Protein AF-A0A4U8YLB5-F1 (afdb_monomer)

Solvent-accessible surface area (backbone atoms only — not comparable to full-atom values): 7255 Å² total; per-residue (Å²): 133,88,63,52,70,68,55,50,49,51,52,52,57,70,67,32,56,95,53,26,32,41,42,63,56,50,46,50,49,14,57,75,48,74,47,53,40,50,61,45,21,54,48,29,58,78,66,64,38,40,70,40,36,42,72,44,18,73,33,36,43,69,97,84,37,40,63,69,52,59,67,62,96,72,76,55,70,68,59,50,50,53,50,49,53,36,33,73,76,69,59,36,45,39,48,59,54,47,52,49,52,18,60,76,71,73,45,56,42,28,51,54,43,10,47,25,63,72,73,66,45,43,79,44,59,38,51,49,51,83,62,115

Sequence (132 aa):
MAVSKDQVVKELKGAARQGRISCALALSTALRCGVTPGEAGSCLDELKIRIETCQLGLFGFGPDKQKRIQIPEIISEEVAGWLNERAEAKGHVTCAEIFVKAKEDGLSRALLAGACEKTGVKIRACQLGAFG

Foldseek 3Di:
DQQDLVNLLVLLVVQADPLEHALVSLCVSCVVNVHFLQSSLVSSVVSSRYHQHYQLQCFNDDPVGHRPADQDPDDDPVLVVVLVVCCVVPNAAELVVLVVVCVVVVHRSSHSSSPCVVNVHYYAHYSSRPRD

Mean predicted aligned error: 4.28 Å

Structure (mmCIF, N/CA/C/O backbone):
data_AF-A0A4U8YLB5-F1
#
_entry.id   AF-A0A4U8YLB5-F1
#
loop_
_atom_site.group_PDB
_atom_site.id
_atom_site.type_symbol
_atom_site.label_atom_id
_atom_site.label_alt_id
_atom_site.label_comp_id
_atom_site.label_asym_id
_atom_site.label_entity_id
_atom_site.label_seq_id
_atom_site.pdbx_PDB_ins_code
_atom_site.Cartn_x
_atom_site.Cartn_y
_atom_site.Cartn_z
_atom_site.occupancy
_atom_site.B_iso_or_equiv
_atom_site.auth_seq_id
_atom_site.auth_comp_id
_atom_site.auth_asym_id
_atom_site.auth_atom_id
_atom_site.pdbx_PDB_model_num
ATOM 1 N N . MET A 1 1 ? -26.246 -3.632 0.396 1.00 45.47 1 MET A N 1
ATOM 2 C CA . MET A 1 1 ? -26.504 -3.111 1.756 1.00 45.47 1 MET A CA 1
ATOM 3 C C . MET A 1 1 ? -25.390 -2.128 2.068 1.00 45.47 1 MET A C 1
ATOM 5 O O . MET A 1 1 ? -24.239 -2.530 1.979 1.00 45.47 1 MET A O 1
ATOM 9 N N . ALA A 1 2 ? -25.703 -0.856 2.317 1.00 57.22 2 ALA A N 1
ATOM 10 C CA . ALA A 1 2 ? -24.693 0.121 2.718 1.00 57.22 2 ALA A CA 1
ATOM 11 C C . ALA A 1 2 ? -24.302 -0.163 4.172 1.00 57.22 2 ALA A C 1
ATOM 13 O O . ALA A 1 2 ? -25.160 -0.169 5.054 1.00 57.22 2 ALA A O 1
ATOM 14 N N . VAL A 1 3 ? -23.031 -0.469 4.409 1.00 67.62 3 VAL A N 1
ATOM 15 C CA . VAL A 1 3 ? -22.500 -0.627 5.763 1.00 67.62 3 VAL A CA 1
ATOM 16 C C . VAL A 1 3 ? -22.376 0.770 6.370 1.00 67.62 3 VAL A C 1
ATOM 18 O O . VAL A 1 3 ? -21.811 1.667 5.750 1.00 67.62 3 VAL A O 1
ATOM 21 N N . SER A 1 4 ? -22.948 0.988 7.555 1.00 81.50 4 SER A N 1
ATOM 22 C CA . SER A 1 4 ? -22.849 2.277 8.247 1.00 81.50 4 SER A CA 1
ATOM 23 C C . SER A 1 4 ? -21.408 2.543 8.696 1.00 81.50 4 SER A C 1
ATOM 25 O O . SER A 1 4 ? -20.672 1.614 9.038 1.00 81.50 4 SER A O 1
ATOM 27 N N . LYS A 1 5 ? -20.996 3.819 8.744 1.00 81.38 5 LYS A N 1
ATOM 28 C CA . LYS A 1 5 ? -19.662 4.225 9.232 1.00 81.38 5 LYS A CA 1
ATOM 29 C C . LYS A 1 5 ? -19.361 3.640 10.621 1.00 81.38 5 LYS A C 1
ATOM 31 O O . LYS A 1 5 ? -18.248 3.182 10.870 1.00 81.38 5 LYS A O 1
ATOM 36 N N . ASP A 1 6 ? -20.368 3.566 11.491 1.00 86.31 6 ASP A N 1
ATOM 37 C CA . ASP A 1 6 ? -20.264 2.947 12.817 1.00 86.31 6 ASP A CA 1
ATOM 38 C C . ASP A 1 6 ? -19.851 1.472 12.770 1.00 86.31 6 ASP A C 1
ATOM 40 O O . ASP A 1 6 ? -19.055 1.017 13.595 1.00 86.31 6 ASP A O 1
ATOM 44 N N . GLN A 1 7 ? -20.345 0.721 11.783 1.00 89.69 7 GLN A N 1
ATOM 45 C CA . GLN A 1 7 ? -19.980 -0.680 11.609 1.00 89.69 7 GLN A CA 1
ATOM 46 C C . GLN A 1 7 ? -18.520 -0.815 11.157 1.00 89.69 7 GLN A C 1
ATOM 48 O O . GLN A 1 7 ? -17.795 -1.643 11.702 1.00 89.69 7 GLN A O 1
ATOM 53 N N . VAL A 1 8 ? -18.047 0.041 10.244 1.00 91.69 8 VAL A N 1
ATOM 54 C CA . VAL A 1 8 ? -16.631 0.069 9.823 1.00 91.69 8 VAL A CA 1
ATOM 55 C C . VAL A 1 8 ? -15.718 0.358 11.016 1.00 91.69 8 VAL A C 1
ATOM 57 O O . VAL A 1 8 ? -14.731 -0.342 11.238 1.00 91.69 8 VAL A O 1
ATOM 60 N N . VAL A 1 9 ? -16.074 1.359 11.825 1.00 93.94 9 VAL A N 1
ATOM 61 C CA . VAL A 1 9 ? -15.341 1.727 13.043 1.00 93.94 9 VAL A CA 1
ATOM 62 C C . VAL A 1 9 ? -15.280 0.561 14.026 1.00 93.94 9 VAL A C 1
ATOM 64 O O . VAL A 1 9 ? -14.216 0.279 14.582 1.00 93.94 9 VAL A O 1
ATOM 67 N N . LYS A 1 10 ? -16.401 -0.135 14.239 1.00 94.50 10 LYS A N 1
ATOM 68 C CA . LYS A 1 10 ? -16.467 -1.299 15.127 1.00 94.50 10 LYS A CA 1
ATOM 69 C C . LYS A 1 10 ? -15.547 -2.423 14.648 1.00 94.50 10 LYS A C 1
ATOM 71 O O . LYS A 1 10 ? -14.775 -2.950 15.447 1.00 94.50 10 LYS A O 1
ATOM 76 N N . GLU A 1 11 ? -15.592 -2.749 13.359 1.00 95.31 11 GLU A N 1
ATOM 77 C CA . GLU A 1 11 ? -14.756 -3.792 12.758 1.00 95.31 11 GLU A CA 1
ATOM 78 C C . GLU A 1 11 ? -13.263 -3.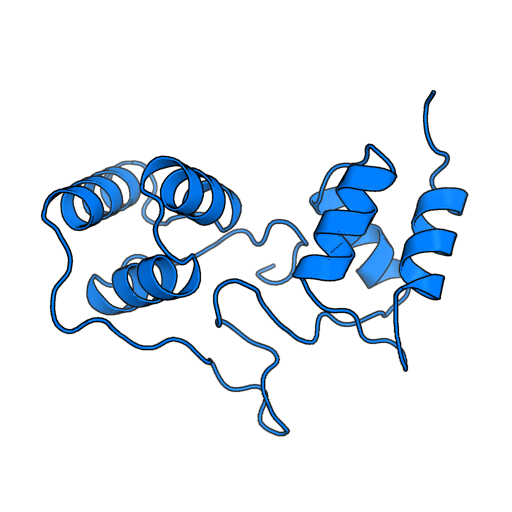438 12.821 1.00 95.31 11 GLU A C 1
ATOM 80 O O . GLU A 1 11 ? -12.443 -4.275 13.194 1.00 95.31 11 GLU A O 1
ATOM 85 N N . LEU A 1 12 ? -12.889 -2.187 12.528 1.00 95.19 12 LEU A N 1
ATOM 86 C CA . LEU A 1 12 ? -11.497 -1.732 12.620 1.00 95.19 12 LEU A CA 1
ATOM 87 C C . LEU A 1 12 ? -10.979 -1.742 14.063 1.00 95.19 12 LEU A C 1
ATOM 89 O O . LEU A 1 12 ? -9.860 -2.197 14.298 1.00 95.19 12 LEU A O 1
ATOM 93 N N . LYS A 1 13 ? -11.786 -1.300 15.040 1.00 94.75 13 LYS A N 1
ATOM 94 C CA . LYS A 1 13 ? -11.432 -1.388 16.469 1.00 94.75 13 LYS A CA 1
ATOM 95 C C . LYS A 1 13 ? -11.256 -2.830 16.928 1.00 94.75 13 LYS A C 1
ATOM 97 O O . LYS A 1 13 ? -10.301 -3.110 17.642 1.00 94.75 13 LYS A O 1
ATOM 102 N N . GLY A 1 14 ? -12.167 -3.723 16.536 1.00 94.44 14 GLY A N 1
ATOM 103 C CA . GLY A 1 14 ? -12.113 -5.139 16.906 1.00 94.44 14 GLY A CA 1
ATOM 104 C C . GLY A 1 14 ? -10.934 -5.876 16.269 1.00 94.44 14 GLY A C 1
ATOM 105 O O . GLY A 1 14 ? -10.357 -6.769 16.883 1.00 94.44 14 GLY A O 1
ATOM 106 N N . ALA A 1 15 ? -10.546 -5.473 15.060 1.00 94.00 15 ALA A N 1
ATOM 107 C CA . ALA A 1 15 ? -9.386 -6.005 14.357 1.00 94.00 15 ALA A CA 1
ATOM 108 C C . ALA A 1 15 ? -8.046 -5.476 14.903 1.00 94.00 15 ALA A C 1
ATOM 110 O O . ALA A 1 15 ? -7.014 -6.132 14.756 1.00 94.00 15 ALA A O 1
ATOM 111 N N . ALA A 1 16 ? -8.038 -4.287 15.507 1.00 94.44 16 ALA A N 1
ATOM 112 C CA . ALA A 1 16 ? -6.831 -3.672 16.036 1.00 94.44 16 ALA A CA 1
ATOM 113 C C . ALA A 1 16 ? -6.413 -4.275 17.386 1.00 94.44 16 ALA A C 1
ATOM 115 O O . ALA A 1 16 ? -7.229 -4.557 18.261 1.00 94.44 16 ALA A O 1
ATOM 116 N N . ARG A 1 17 ? -5.102 -4.390 17.602 1.00 92.88 17 ARG A N 1
ATOM 117 C CA . ARG A 1 17 ? -4.508 -4.827 18.869 1.00 92.88 17 ARG A CA 1
ATOM 118 C C . ARG A 1 17 ? -3.644 -3.708 19.430 1.00 92.88 17 ARG A C 1
ATOM 120 O O . ARG A 1 17 ? -2.724 -3.241 18.770 1.00 92.88 17 ARG A O 1
ATOM 127 N N . GLN A 1 18 ? -3.934 -3.265 20.655 1.00 91.19 18 GLN A N 1
ATOM 128 C CA . GLN A 1 18 ? -3.180 -2.195 21.334 1.00 91.19 18 GLN A CA 1
ATOM 129 C C . GLN A 1 18 ? -3.041 -0.910 20.486 1.00 91.19 18 GLN A C 1
ATOM 131 O O . GLN A 1 18 ? -1.964 -0.320 20.403 1.00 91.19 18 GLN A O 1
ATOM 136 N N . GLY A 1 19 ? -4.123 -0.497 19.814 1.00 92.81 19 GLY A N 1
ATOM 137 C CA . GLY A 1 19 ? -4.117 0.687 18.946 1.00 92.81 19 GLY A CA 1
ATOM 138 C C . GLY A 1 19 ? -3.285 0.524 17.670 1.00 92.81 19 GLY A C 1
ATOM 139 O O . GLY A 1 19 ? -2.871 1.521 17.080 1.00 92.81 19 GLY A O 1
ATOM 140 N N . ARG A 1 20 ? -3.008 -0.715 17.247 1.00 93.75 20 ARG A N 1
ATOM 141 C CA . ARG A 1 20 ? -2.267 -1.030 16.024 1.00 93.75 20 ARG A CA 1
ATOM 142 C C . ARG A 1 20 ? -3.014 -2.025 15.145 1.00 93.75 20 ARG A C 1
ATOM 144 O O . ARG A 1 20 ? -3.762 -2.858 15.650 1.00 93.75 20 ARG A O 1
ATOM 151 N N . ILE A 1 21 ? -2.809 -1.930 13.836 1.00 95.31 21 ILE A N 1
ATOM 152 C CA . ILE A 1 21 ? -3.392 -2.840 12.846 1.00 95.31 21 ILE A CA 1
ATOM 153 C C . ILE A 1 21 ? -2.419 -3.066 11.684 1.00 95.31 21 ILE A C 1
ATOM 155 O O . ILE A 1 21 ? -1.686 -2.160 11.286 1.00 95.31 21 ILE A O 1
ATOM 159 N N . SER A 1 22 ? -2.402 -4.259 11.092 1.00 95.44 22 SER A N 1
ATOM 160 C CA . SER A 1 22 ? -1.641 -4.485 9.859 1.00 95.44 22 SER A CA 1
ATOM 161 C C . SER A 1 22 ? -2.333 -3.846 8.651 1.00 95.44 22 SER A C 1
ATOM 163 O O . SER A 1 22 ? -3.561 -3.772 8.585 1.00 95.44 22 SER A O 1
ATOM 165 N N . CYS A 1 23 ? -1.559 -3.432 7.640 1.00 95.81 23 CYS A N 1
ATOM 166 C CA . CYS A 1 23 ? -2.121 -2.941 6.375 1.00 95.81 23 CYS A CA 1
ATOM 167 C C . CYS A 1 23 ? -3.003 -4.009 5.708 1.00 95.81 23 CYS A C 1
ATOM 169 O O . CYS A 1 23 ? -4.046 -3.683 5.145 1.00 95.81 23 CYS A O 1
ATOM 171 N N . ALA A 1 24 ? -2.609 -5.284 5.806 1.00 95.69 24 ALA A N 1
ATOM 172 C CA . ALA A 1 24 ? -3.391 -6.409 5.303 1.00 95.69 24 ALA A CA 1
ATOM 173 C C . ALA A 1 24 ? -4.762 -6.495 5.976 1.00 95.69 24 ALA A C 1
ATOM 175 O O . ALA A 1 24 ? -5.781 -6.580 5.291 1.00 95.69 24 ALA A O 1
ATOM 176 N N . LEU A 1 25 ? -4.794 -6.418 7.309 1.00 96.69 25 LEU A N 1
ATOM 177 C CA . LEU A 1 25 ? -6.033 -6.530 8.061 1.00 96.69 25 LEU A CA 1
ATOM 178 C C . LEU A 1 25 ? -6.939 -5.321 7.815 1.00 96.69 25 LEU A C 1
ATOM 180 O O . LEU A 1 25 ? -8.107 -5.520 7.501 1.00 96.69 25 LEU A O 1
ATOM 184 N N . ALA A 1 26 ? -6.398 -4.100 7.829 1.00 96.56 26 ALA A N 1
ATOM 185 C CA . ALA A 1 26 ? -7.146 -2.883 7.513 1.00 96.56 26 ALA A CA 1
ATOM 186 C C . ALA A 1 26 ? -7.792 -2.924 6.115 1.00 96.56 26 ALA A C 1
ATOM 188 O O . ALA A 1 26 ? -8.991 -2.683 5.988 1.00 96.56 26 ALA A O 1
ATOM 189 N N . LEU A 1 27 ? -7.033 -3.303 5.078 1.00 96.31 27 LEU A N 1
ATOM 190 C CA . LEU A 1 27 ? -7.569 -3.446 3.718 1.00 96.31 27 LEU A CA 1
ATOM 191 C C . LEU A 1 27 ? -8.606 -4.569 3.621 1.00 96.31 27 LEU A C 1
ATOM 193 O O . LEU A 1 27 ? -9.625 -4.409 2.954 1.00 96.31 27 LEU A O 1
ATOM 197 N N . SER A 1 28 ? -8.383 -5.692 4.309 1.00 96.19 28 SER A N 1
ATOM 198 C CA . SER A 1 28 ? -9.363 -6.782 4.348 1.00 96.19 28 SER A CA 1
ATOM 199 C C . SER A 1 28 ? -10.666 -6.354 5.027 1.00 96.19 28 SER A C 1
ATOM 201 O O . SER A 1 28 ? -11.744 -6.737 4.584 1.00 96.19 28 SER A O 1
ATOM 203 N N . THR A 1 29 ? -10.579 -5.539 6.081 1.00 95.50 29 THR A N 1
ATOM 204 C CA . THR A 1 29 ? -11.741 -4.996 6.784 1.00 95.50 29 THR A CA 1
ATOM 205 C C . THR A 1 29 ? -12.491 -4.010 5.899 1.00 95.50 29 THR A C 1
ATOM 207 O O . THR A 1 29 ? -13.711 -4.113 5.814 1.00 95.50 29 THR A O 1
ATOM 210 N N . ALA A 1 30 ? -11.779 -3.132 5.184 1.00 94.69 30 ALA A N 1
ATOM 211 C CA . ALA A 1 30 ? -12.376 -2.230 4.200 1.00 94.69 30 ALA A CA 1
ATOM 212 C C . ALA A 1 30 ? -13.182 -3.010 3.149 1.00 94.69 30 ALA A C 1
ATOM 214 O O . ALA A 1 30 ? -14.367 -2.747 2.954 1.00 94.69 30 AL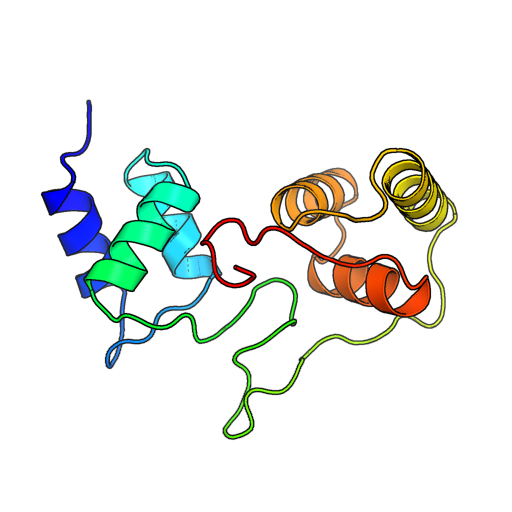A A O 1
ATOM 215 N N . LEU A 1 31 ? -12.571 -4.054 2.573 1.00 94.06 31 LEU A N 1
ATOM 216 C CA . LEU A 1 31 ? -13.218 -4.929 1.595 1.00 94.06 31 LEU A CA 1
ATOM 217 C C . LEU A 1 31 ? -14.462 -5.626 2.167 1.00 94.06 31 LEU A C 1
ATOM 219 O O . LEU A 1 31 ? -15.512 -5.601 1.533 1.00 94.06 31 LEU A O 1
ATOM 223 N N . ARG A 1 32 ? -14.372 -6.222 3.366 1.00 93.69 32 ARG A N 1
ATOM 224 C CA . ARG A 1 32 ? -15.518 -6.889 4.018 1.00 93.69 32 ARG A CA 1
ATOM 225 C C . ARG A 1 32 ? -16.663 -5.924 4.320 1.00 93.69 32 ARG A C 1
ATOM 227 O O . ARG A 1 32 ? -17.821 -6.314 4.230 1.00 93.69 32 ARG A O 1
ATOM 234 N N . CYS A 1 33 ? -16.339 -4.684 4.675 1.00 92.75 33 CYS A N 1
ATOM 235 C CA . CYS A 1 33 ? -17.327 -3.647 4.952 1.00 92.75 33 CYS A CA 1
ATOM 236 C C . CYS A 1 33 ? -17.834 -2.945 3.683 1.00 92.75 33 CYS A C 1
ATOM 238 O O . CYS A 1 33 ? -18.708 -2.092 3.783 1.00 92.75 33 CYS A O 1
ATOM 240 N N . GLY A 1 34 ? -17.300 -3.265 2.500 1.00 93.31 34 GLY A N 1
ATOM 241 C CA . GLY A 1 34 ? -17.687 -2.612 1.251 1.00 93.31 34 GLY A CA 1
ATOM 242 C C . GLY A 1 34 ? -17.332 -1.123 1.186 1.00 93.31 34 GLY A C 1
ATOM 243 O O . GLY A 1 34 ? -18.002 -0.385 0.470 1.00 93.31 34 GLY A O 1
ATOM 244 N N . VAL A 1 35 ? -16.309 -0.683 1.925 1.00 94.56 35 VAL A N 1
ATOM 245 C CA . VAL A 1 35 ? -15.787 0.693 1.874 1.00 94.56 35 VAL A CA 1
ATOM 246 C C . VAL A 1 35 ? -14.453 0.742 1.146 1.00 94.56 35 VAL A C 1
ATOM 248 O O . VAL A 1 35 ? -13.735 -0.256 1.030 1.00 94.56 35 VAL A O 1
ATOM 251 N N . THR A 1 36 ? -14.093 1.922 0.661 1.00 94.44 36 THR A N 1
ATOM 252 C CA . THR A 1 36 ? -12.792 2.140 0.040 1.00 94.44 36 THR A CA 1
ATOM 253 C C . THR A 1 36 ? -11.666 2.041 1.079 1.00 94.44 36 THR A C 1
ATOM 255 O O . THR A 1 36 ? -11.848 2.362 2.259 1.00 94.44 36 THR A O 1
ATOM 258 N N . PRO A 1 37 ? -10.453 1.646 0.659 1.00 95.62 37 PRO A N 1
ATOM 259 C CA . 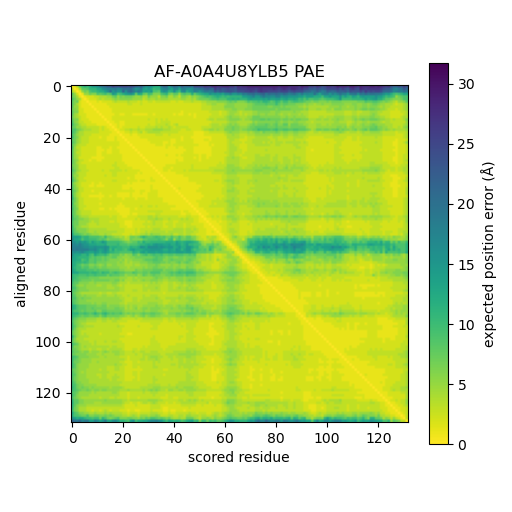PRO A 1 37 ? -9.268 1.732 1.505 1.00 95.62 37 PRO A CA 1
ATOM 260 C C . PRO A 1 37 ? -9.037 3.116 2.126 1.00 95.62 37 PRO A C 1
ATOM 262 O O . PRO A 1 37 ? -8.634 3.200 3.284 1.00 95.62 37 PRO A O 1
ATOM 265 N N . GLY A 1 38 ? -9.323 4.188 1.379 1.00 94.88 38 GLY A N 1
ATOM 266 C CA . GLY A 1 38 ? -9.165 5.560 1.856 1.00 94.88 38 GLY A CA 1
ATOM 267 C C . GLY A 1 38 ? -10.094 5.873 3.026 1.00 94.88 38 GLY A C 1
ATOM 268 O O . GLY A 1 38 ? -9.629 6.366 4.048 1.00 94.88 38 GLY A O 1
ATOM 269 N N . GLU A 1 39 ? -11.373 5.497 2.930 1.00 94.62 39 GLU A N 1
ATOM 270 C CA . GLU A 1 39 ? -12.344 5.657 4.024 1.00 94.62 39 GLU A CA 1
ATOM 271 C C . GLU A 1 39 ? -11.943 4.860 5.269 1.00 94.62 39 GLU A C 1
ATOM 273 O O . GLU A 1 39 ? -12.045 5.361 6.391 1.00 94.62 39 GLU A O 1
ATOM 278 N N . ALA A 1 40 ? -11.442 3.633 5.089 1.00 95.69 40 ALA A N 1
ATOM 279 C CA . ALA A 1 40 ? -10.902 2.854 6.197 1.00 95.69 40 ALA A CA 1
ATOM 280 C C . ALA A 1 40 ? -9.672 3.535 6.820 1.00 95.69 40 ALA A C 1
ATOM 282 O O . ALA A 1 40 ? -9.561 3.567 8.042 1.00 95.69 40 ALA A O 1
ATOM 283 N N . GLY A 1 41 ? -8.788 4.117 6.003 1.00 95.38 41 GLY A N 1
ATOM 284 C CA . GLY A 1 41 ? -7.661 4.940 6.450 1.00 95.38 41 GLY A CA 1
ATOM 285 C C . GLY A 1 41 ? -8.104 6.124 7.309 1.00 95.38 41 GLY A C 1
ATOM 286 O O . GLY A 1 41 ? -7.652 6.255 8.443 1.00 95.38 41 GLY A O 1
ATOM 287 N N . SER A 1 42 ? -9.078 6.906 6.837 1.00 94.81 42 SER A N 1
ATOM 288 C CA . SER A 1 42 ? -9.652 8.016 7.609 1.00 94.81 42 SER A CA 1
ATOM 289 C C . SER A 1 42 ? -10.258 7.551 8.934 1.00 94.81 42 SER A C 1
ATOM 291 O O . SER A 1 42 ? -10.062 8.194 9.963 1.00 94.81 42 SER A O 1
ATOM 293 N N . CYS A 1 43 ? -10.937 6.399 8.949 1.00 95.25 43 CYS A N 1
ATOM 294 C CA . CYS A 1 43 ? -11.429 5.813 10.194 1.00 95.25 43 CYS A CA 1
ATOM 295 C C . CYS A 1 43 ? -10.274 5.430 11.135 1.00 95.25 43 CYS A C 1
ATOM 297 O O . CYS A 1 43 ? -10.371 5.657 12.335 1.00 95.25 43 CYS A O 1
ATOM 299 N N . LEU A 1 44 ? -9.172 4.861 10.635 1.00 95.44 44 LEU A N 1
ATOM 300 C CA . LEU A 1 44 ? -8.007 4.547 11.472 1.00 95.44 44 LEU A CA 1
ATOM 301 C C . LEU A 1 44 ? -7.412 5.806 12.114 1.00 95.44 44 LEU A C 1
ATOM 303 O O . LEU A 1 44 ? -7.111 5.779 13.311 1.00 95.44 44 LEU A O 1
ATOM 307 N N . ASP A 1 45 ? -7.314 6.900 11.358 1.00 94.06 45 ASP A N 1
ATOM 308 C CA . ASP A 1 45 ? -6.830 8.191 11.853 1.00 94.06 45 ASP A CA 1
ATOM 309 C C . ASP A 1 45 ? -7.751 8.765 12.942 1.00 94.06 45 ASP A C 1
ATOM 311 O O . ASP A 1 45 ? -7.278 9.107 14.030 1.00 94.06 45 ASP A O 1
ATOM 315 N N . GLU A 1 46 ? -9.071 8.783 12.707 1.00 94.12 46 GLU A N 1
ATOM 316 C CA . GLU A 1 46 ? -10.085 9.192 13.698 1.00 94.12 46 GLU A CA 1
ATOM 317 C C . GLU A 1 46 ? -9.978 8.371 14.995 1.00 94.12 46 GLU A C 1
ATOM 319 O O . GLU A 1 46 ? -10.125 8.890 16.105 1.00 94.12 46 GLU A O 1
ATOM 324 N N . LEU A 1 47 ? -9.676 7.079 14.864 1.00 93.75 47 LEU A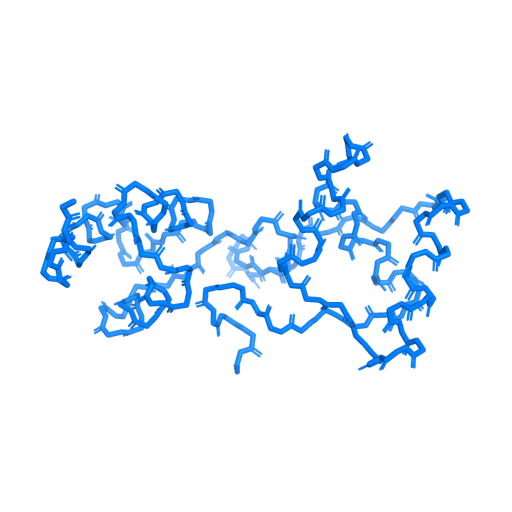 N 1
ATOM 325 C CA . LEU A 1 47 ? -9.529 6.144 15.975 1.00 93.75 47 LEU A CA 1
ATOM 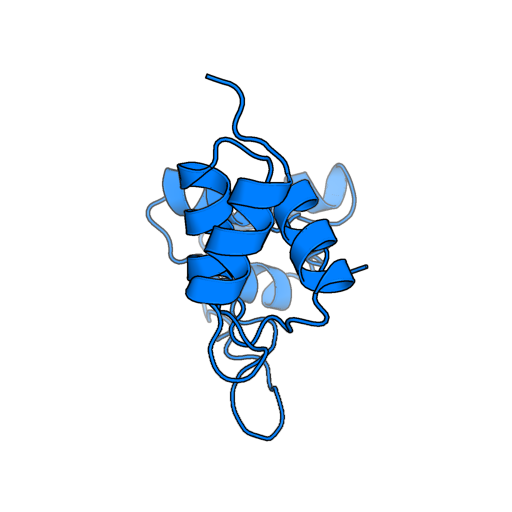326 C C . LEU A 1 47 ? -8.145 6.159 16.626 1.00 93.75 47 LEU A C 1
ATOM 328 O O . LEU A 1 47 ? -7.941 5.464 17.625 1.00 93.75 47 LEU A O 1
ATOM 332 N N . LYS A 1 48 ? -7.198 6.932 16.080 1.00 94.94 48 LYS A N 1
ATOM 333 C CA . LYS A 1 48 ? -5.784 6.946 16.481 1.00 94.94 48 LYS A CA 1
ATOM 334 C C . LYS A 1 48 ? -5.145 5.549 16.442 1.00 94.94 48 LYS A C 1
ATOM 336 O O . LYS A 1 48 ? -4.228 5.260 17.215 1.00 94.94 48 LYS A O 1
ATOM 341 N N . ILE A 1 49 ? -5.623 4.681 15.549 1.00 95.00 49 ILE A N 1
ATOM 342 C CA . ILE A 1 49 ? -5.080 3.340 15.327 1.00 95.00 49 ILE A CA 1
ATOM 343 C C . ILE A 1 49 ? -3.973 3.444 14.281 1.00 95.00 49 ILE A C 1
ATOM 345 O O . ILE A 1 49 ? -4.193 3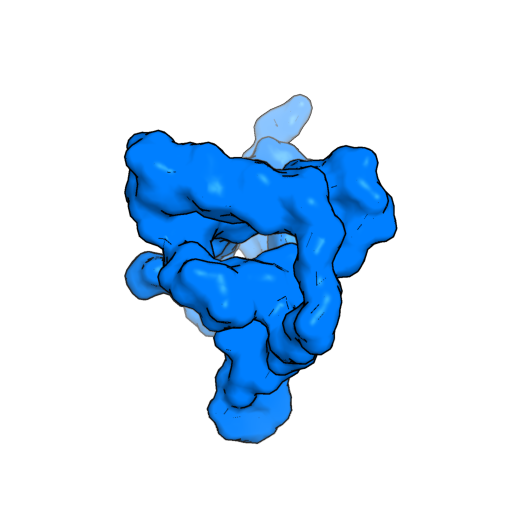.902 13.166 1.00 95.00 49 ILE A O 1
ATOM 349 N N . ARG A 1 50 ? -2.766 2.991 14.622 1.00 92.06 50 ARG A N 1
ATOM 350 C CA . ARG A 1 50 ? -1.604 3.074 13.729 1.00 92.06 50 ARG A CA 1
ATOM 351 C C . ARG A 1 50 ? -1.437 1.816 12.891 1.00 92.06 50 ARG A C 1
ATOM 353 O O . ARG A 1 50 ? -1.581 0.702 13.389 1.00 92.06 50 ARG A O 1
ATOM 360 N N . ILE A 1 51 ? -1.026 1.990 11.639 1.00 92.56 51 ILE A N 1
ATOM 361 C CA . ILE A 1 51 ? -0.622 0.861 10.802 1.00 92.56 51 ILE A CA 1
ATOM 362 C C . ILE A 1 51 ? 0.759 0.377 11.259 1.00 92.56 51 ILE A C 1
ATOM 364 O O . ILE A 1 51 ? 1.713 1.153 11.287 1.00 92.56 51 ILE A O 1
ATOM 368 N N . GLU A 1 52 ? 0.873 -0.901 11.611 1.00 90.94 52 GLU A N 1
ATOM 369 C CA . GLU A 1 52 ? 2.121 -1.484 12.123 1.00 90.94 52 GLU A CA 1
ATOM 370 C C . GLU A 1 52 ? 2.874 -2.338 11.108 1.00 90.94 52 GLU A C 1
ATOM 372 O O . GLU A 1 52 ? 4.042 -2.608 11.304 1.00 90.94 52 GLU A O 1
ATOM 377 N N . THR A 1 53 ? 2.258 -2.778 10.013 1.00 91.00 53 THR A N 1
ATOM 378 C CA . THR A 1 53 ? 2.971 -3.566 8.994 1.00 91.00 53 THR A CA 1
ATOM 379 C C . THR A 1 53 ? 2.473 -3.207 7.605 1.00 91.00 53 THR A C 1
ATOM 381 O O . THR A 1 53 ? 1.329 -3.488 7.243 1.00 91.00 53 THR A O 1
ATOM 384 N N . CYS A 1 54 ? 3.331 -2.560 6.815 1.00 94.19 54 CYS A N 1
ATOM 385 C CA . CYS A 1 54 ? 3.050 -2.235 5.420 1.00 94.19 54 CYS A CA 1
ATOM 386 C C . CYS A 1 54 ? 3.228 -3.469 4.524 1.00 94.19 54 CYS A C 1
ATOM 388 O O . CYS A 1 54 ? 4.294 -4.075 4.519 1.00 94.19 54 CYS A O 1
ATOM 390 N N . GLN A 1 55 ? 2.245 -3.800 3.683 1.00 94.31 55 GLN A N 1
ATOM 391 C CA . GLN A 1 55 ? 2.354 -4.948 2.763 1.00 94.31 55 GLN A CA 1
ATOM 392 C C . GLN A 1 55 ? 3.381 -4.759 1.633 1.00 94.31 55 GLN A C 1
ATOM 394 O O . GLN A 1 55 ? 3.756 -5.734 0.989 1.00 94.31 55 GLN A O 1
ATOM 399 N N . LEU A 1 56 ? 3.832 -3.523 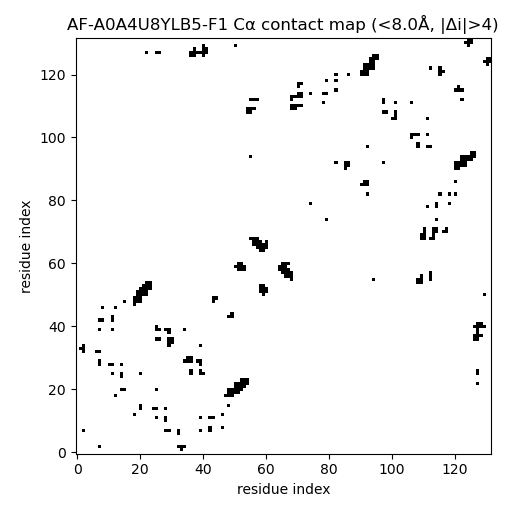1.393 1.00 93.81 56 LEU A N 1
ATOM 400 C CA . LEU A 1 56 ? 4.940 -3.228 0.479 1.00 93.81 56 LEU A CA 1
ATOM 401 C C . LEU A 1 56 ? 6.309 -3.316 1.163 1.00 93.81 56 LEU A C 1
ATOM 403 O O . LEU A 1 56 ? 7.318 -3.151 0.498 1.00 93.81 56 LEU A O 1
ATOM 407 N N . GLY A 1 57 ? 6.368 -3.510 2.484 1.00 91.31 57 GLY A N 1
ATOM 408 C CA . GLY A 1 57 ? 7.629 -3.502 3.228 1.00 91.31 57 GLY A CA 1
ATOM 409 C C . GLY A 1 57 ? 8.145 -2.105 3.602 1.00 91.31 57 GLY A C 1
ATOM 410 O O . GLY A 1 57 ? 9.218 -2.001 4.183 1.00 91.31 57 GLY A O 1
ATOM 411 N N . LEU A 1 58 ? 7.412 -1.025 3.309 1.00 89.88 58 LEU A N 1
ATOM 412 C CA . LEU A 1 58 ? 7.939 0.347 3.409 1.00 89.88 58 LEU A CA 1
ATOM 413 C C . LEU A 1 58 ? 8.058 0.908 4.837 1.00 89.88 58 LEU A C 1
ATOM 415 O O . LEU A 1 58 ? 8.829 1.837 5.050 1.00 89.88 58 LEU A O 1
ATOM 419 N N . PHE A 1 59 ? 7.296 0.392 5.804 1.00 89.12 59 PHE A N 1
ATOM 420 C CA . PHE A 1 59 ? 7.329 0.870 7.190 1.00 89.12 59 PHE A CA 1
ATOM 421 C C . PHE A 1 59 ? 6.690 -0.126 8.167 1.00 89.12 59 PHE A C 1
ATOM 423 O O . PHE A 1 59 ? 5.951 -1.032 7.764 1.00 89.12 59 PHE A O 1
ATOM 430 N N . GLY A 1 60 ? 6.921 0.123 9.461 1.00 82.56 60 GLY A N 1
ATOM 431 C CA . GLY A 1 60 ? 6.206 -0.509 10.575 1.00 82.56 60 GLY A CA 1
ATOM 432 C C . GLY A 1 60 ? 6.925 -1.706 11.207 1.00 82.56 60 GLY A C 1
ATOM 433 O O . GLY A 1 60 ? 6.515 -2.201 12.251 1.00 82.56 60 GLY A O 1
ATOM 434 N N . PHE A 1 61 ? 8.049 -2.146 10.645 1.00 82.00 61 PHE A N 1
ATOM 435 C CA . PHE A 1 61 ? 8.698 -3.374 11.091 1.00 82.00 61 PHE A CA 1
ATOM 436 C C . PHE A 1 61 ? 9.745 -3.146 12.188 1.00 82.00 61 PHE A C 1
ATOM 438 O O . PHE A 1 61 ? 10.707 -2.405 12.000 1.00 82.00 61 PHE A O 1
ATOM 445 N N . GLY A 1 62 ? 9.604 -3.872 13.301 1.00 70.75 62 GLY A N 1
ATOM 446 C CA . GLY A 1 62 ? 10.558 -3.855 14.415 1.00 70.75 62 GLY A CA 1
ATOM 447 C C . GLY A 1 62 ? 10.475 -2.596 15.295 1.00 70.75 62 GLY A C 1
ATOM 448 O O . GLY A 1 62 ? 9.694 -1.687 15.002 1.00 70.75 62 GLY A O 1
ATOM 449 N N . PRO A 1 63 ? 11.268 -2.534 16.383 1.00 71.81 63 PRO A N 1
ATOM 450 C CA . PRO A 1 63 ? 11.279 -1.392 17.305 1.00 71.81 63 PRO A CA 1
ATOM 451 C C . PRO A 1 63 ? 11.661 -0.081 16.602 1.00 71.81 63 PRO A C 1
ATOM 453 O O . PRO A 1 63 ? 11.077 0.962 16.888 1.00 71.81 63 PRO A O 1
ATOM 456 N N . ASP A 1 64 ? 12.540 -0.167 15.601 1.00 73.94 64 ASP A N 1
ATOM 457 C CA . ASP A 1 64 ? 13.038 0.976 14.829 1.00 73.94 64 ASP A CA 1
ATOM 458 C C . ASP A 1 64 ? 12.174 1.317 13.600 1.00 73.94 64 ASP A C 1
ATOM 460 O O . ASP A 1 64 ? 12.502 2.227 12.842 1.00 73.94 64 ASP A O 1
ATOM 464 N N . LYS A 1 65 ? 11.067 0.588 13.372 1.00 72.94 65 LYS A N 1
ATOM 465 C CA . LYS A 1 65 ? 10.125 0.788 12.249 1.00 72.94 65 LYS A CA 1
ATOM 466 C C . LYS A 1 65 ? 10.787 0.812 10.863 1.00 72.94 65 LYS A C 1
ATOM 468 O O . LYS A 1 65 ? 10.327 1.526 9.969 1.00 72.94 65 LYS A O 1
ATOM 473 N N . GLN A 1 66 ? 11.840 0.026 10.678 1.00 77.19 66 GLN A N 1
ATOM 474 C CA . GLN A 1 66 ? 12.627 -0.001 9.448 1.00 77.19 66 GLN A CA 1
ATOM 475 C C . GLN A 1 66 ? 11.827 -0.561 8.261 1.00 77.19 66 GLN A C 1
ATOM 477 O O . GLN A 1 66 ? 10.817 -1.258 8.417 1.00 77.19 66 GLN A O 1
ATOM 482 N N . LYS A 1 67 ? 12.311 -0.269 7.049 1.00 84.81 67 LYS A N 1
ATOM 483 C CA . LYS A 1 67 ? 11.860 -0.939 5.825 1.00 84.81 67 LYS A CA 1
ATOM 484 C C . LYS A 1 67 ? 12.239 -2.426 5.891 1.00 84.81 67 LYS A C 1
ATOM 486 O O . LYS A 1 67 ? 13.334 -2.774 6.315 1.00 84.81 67 LYS A O 1
ATOM 491 N N . ARG A 1 68 ? 11.356 -3.305 5.417 1.00 87.50 68 ARG A N 1
ATOM 492 C CA . ARG A 1 68 ? 11.625 -4.733 5.148 1.00 87.50 68 ARG A CA 1
ATOM 493 C C . ARG A 1 68 ? 11.518 -5.041 3.657 1.00 87.50 68 ARG A C 1
ATOM 495 O O . ARG A 1 68 ? 10.895 -6.017 3.250 1.00 87.50 68 ARG A O 1
ATOM 502 N N . ILE A 1 69 ? 12.092 -4.169 2.842 1.00 88.56 69 ILE A N 1
ATOM 503 C CA . ILE A 1 69 ? 12.190 -4.372 1.399 1.00 88.56 69 ILE A CA 1
ATOM 504 C C . ILE A 1 69 ? 13.567 -4.938 1.099 1.00 88.56 69 ILE A C 1
ATOM 506 O O . ILE A 1 69 ? 14.566 -4.424 1.594 1.00 88.56 69 ILE A O 1
ATOM 510 N N . GLN A 1 70 ? 13.606 -5.983 0.281 1.00 86.94 70 GLN A N 1
ATOM 511 C CA . GLN A 1 70 ? 14.840 -6.460 -0.327 1.00 86.94 70 GLN A CA 1
ATOM 512 C C . GLN A 1 70 ? 14.911 -5.916 -1.748 1.00 86.94 70 GLN A C 1
ATOM 514 O O . GLN A 1 70 ? 13.941 -6.007 -2.501 1.00 86.94 70 GLN A O 1
ATOM 519 N N . ILE A 1 71 ? 16.050 -5.326 -2.095 1.00 92.19 71 ILE A N 1
ATOM 520 C CA . ILE A 1 71 ? 16.289 -4.799 -3.435 1.00 92.19 71 ILE A CA 1
ATOM 521 C C . ILE A 1 71 ? 16.725 -5.976 -4.320 1.00 92.19 71 ILE A C 1
ATOM 523 O O . ILE A 1 71 ? 17.739 -6.603 -4.014 1.00 92.19 71 ILE A O 1
ATOM 527 N N . PRO A 1 72 ? 15.981 -6.309 -5.389 1.00 91.56 72 PRO A N 1
ATOM 528 C CA . PRO A 1 72 ? 16.310 -7.451 -6.232 1.00 91.56 72 PRO A CA 1
ATOM 529 C C . PRO A 1 72 ? 17.563 -7.179 -7.078 1.00 91.56 72 PRO A C 1
ATOM 531 O O . PRO A 1 72 ? 17.719 -6.109 -7.672 1.00 91.56 72 PRO A O 1
ATOM 534 N N . GLU A 1 73 ? 18.454 -8.166 -7.190 1.00 91.81 73 GLU A N 1
ATOM 535 C CA . GLU A 1 73 ? 19.667 -8.068 -8.017 1.00 91.81 73 GLU A CA 1
ATOM 536 C C . GLU A 1 73 ? 19.352 -7.999 -9.518 1.00 91.81 73 GLU A C 1
ATOM 538 O O . GLU A 1 73 ? 20.052 -7.326 -10.272 1.00 91.81 73 GLU A O 1
ATOM 543 N N . ILE A 1 74 ? 18.237 -8.586 -9.948 1.00 90.25 74 ILE A N 1
ATOM 544 C CA . ILE A 1 74 ? 17.762 -8.541 -11.332 1.00 90.25 74 ILE A CA 1
ATOM 545 C C . ILE A 1 74 ? 16.270 -8.204 -11.320 1.00 90.25 74 ILE A C 1
ATOM 547 O O . ILE A 1 74 ? 15.520 -8.695 -10.479 1.00 90.25 74 ILE A O 1
ATOM 551 N N . ILE A 1 75 ? 15.852 -7.339 -12.242 1.00 92.94 75 ILE A N 1
ATOM 552 C CA . ILE A 1 75 ? 14.447 -7.017 -12.508 1.00 92.94 75 ILE A CA 1
ATOM 553 C C . ILE A 1 75 ? 14.168 -7.471 -13.941 1.00 92.94 75 ILE A C 1
ATOM 555 O O . ILE A 1 75 ? 15.014 -7.263 -14.810 1.00 92.94 75 ILE A O 1
ATOM 559 N N . SER A 1 76 ? 13.020 -8.105 -14.188 1.00 93.62 76 SER A N 1
ATOM 560 C CA . SER A 1 76 ? 12.622 -8.485 -15.547 1.00 93.62 76 SER A CA 1
ATOM 561 C C . SER A 1 76 ? 12.402 -7.250 -16.425 1.00 93.62 76 SER A C 1
ATOM 563 O O . SER A 1 76 ? 12.021 -6.186 -15.932 1.00 93.62 76 SER A O 1
ATOM 565 N N . GLU A 1 77 ? 12.592 -7.398 -17.737 1.00 94.62 77 GLU A N 1
ATOM 566 C CA . GLU A 1 77 ? 12.318 -6.324 -18.703 1.00 94.62 77 GLU A CA 1
ATOM 567 C C . GLU A 1 77 ? 10.874 -5.823 -18.607 1.00 94.62 77 GLU A C 1
ATOM 569 O O . GLU A 1 77 ? 10.629 -4.627 -18.711 1.00 94.62 77 GLU A O 1
ATOM 574 N N . GLU A 1 78 ? 9.930 -6.717 -18.315 1.00 94.81 78 GLU A N 1
ATOM 575 C CA . GLU A 1 78 ? 8.524 -6.367 -18.128 1.00 94.81 78 GLU A CA 1
ATOM 576 C C . GLU A 1 78 ? 8.307 -5.417 -16.939 1.00 94.81 78 GLU A C 1
ATOM 578 O O . GLU A 1 78 ? 7.649 -4.384 -17.072 1.00 94.81 78 GLU A O 1
ATOM 583 N N . VAL A 1 79 ? 8.887 -5.730 -15.775 1.00 95.62 79 VAL A N 1
ATOM 584 C CA . VAL A 1 79 ? 8.762 -4.876 -14.585 1.00 95.62 79 VAL A CA 1
ATOM 585 C C . VAL A 1 79 ? 9.511 -3.560 -14.792 1.00 95.62 79 VAL A C 1
ATOM 587 O O . VAL A 1 79 ? 9.010 -2.508 -14.395 1.00 95.62 79 VAL A O 1
ATOM 590 N N . ALA A 1 80 ? 10.684 -3.593 -15.429 1.00 95.69 80 ALA A N 1
ATOM 591 C CA . ALA A 1 80 ? 11.445 -2.389 -15.749 1.00 95.69 80 ALA A CA 1
ATOM 592 C C . ALA A 1 80 ? 10.684 -1.474 -16.724 1.00 95.69 80 ALA A C 1
ATOM 594 O O . ALA A 1 80 ? 10.577 -0.274 -16.477 1.00 95.69 80 ALA A O 1
ATOM 595 N N . GLY A 1 81 ? 10.101 -2.041 -17.784 1.00 96.69 81 GLY A N 1
ATOM 596 C CA . GLY A 1 81 ? 9.275 -1.321 -18.752 1.00 96.69 81 GLY A CA 1
ATOM 597 C C . GLY A 1 81 ? 8.053 -0.682 -18.098 1.00 96.69 81 GLY A C 1
ATOM 598 O O . GLY A 1 81 ? 7.823 0.513 -18.267 1.00 96.69 81 GLY A O 1
ATOM 599 N N . TRP A 1 82 ? 7.332 -1.437 -17.263 1.00 97.00 82 TRP A N 1
ATOM 600 C CA . TRP A 1 82 ? 6.194 -0.911 -16.507 1.00 97.00 82 TRP A CA 1
ATOM 601 C C . TRP A 1 82 ? 6.590 0.241 -15.569 1.00 97.00 82 TRP A C 1
ATOM 603 O O . TRP A 1 82 ? 5.898 1.258 -15.508 1.00 97.00 82 TRP A O 1
ATOM 613 N N . LEU A 1 83 ? 7.710 0.120 -14.847 1.00 96.62 83 LEU A N 1
ATOM 614 C CA . LEU A 1 83 ? 8.202 1.186 -13.968 1.00 96.62 83 LEU A CA 1
ATOM 615 C C . LEU A 1 83 ? 8.580 2.449 -14.751 1.00 96.62 83 LEU A C 1
ATOM 617 O O . LEU A 1 83 ? 8.224 3.545 -14.316 1.00 96.62 83 LEU A O 1
ATOM 621 N N . ASN A 1 84 ? 9.248 2.299 -15.897 1.00 95.75 84 ASN A N 1
ATOM 622 C CA . ASN A 1 84 ? 9.608 3.416 -16.770 1.00 95.75 84 ASN A CA 1
ATOM 623 C C . ASN A 1 84 ? 8.363 4.131 -17.307 1.00 95.75 84 ASN A C 1
ATOM 625 O O . ASN A 1 84 ? 8.264 5.345 -17.169 1.00 95.75 84 ASN A O 1
ATOM 629 N N . GLU A 1 85 ? 7.367 3.391 -17.802 1.00 96.44 85 GLU A N 1
ATOM 630 C CA . GLU A 1 85 ? 6.097 3.962 -18.273 1.00 96.44 85 GLU A CA 1
ATOM 631 C C . GLU A 1 85 ? 5.414 4.795 -17.174 1.00 96.44 85 GLU A C 1
ATOM 633 O O . GLU A 1 85 ? 4.973 5.925 -17.398 1.00 96.44 85 GLU A O 1
ATOM 638 N N . ARG A 1 86 ? 5.360 4.273 -15.941 1.00 95.81 86 ARG A N 1
ATOM 639 C CA . ARG A 1 86 ? 4.749 4.989 -14.808 1.00 95.81 86 ARG A CA 1
ATOM 640 C C . ARG A 1 86 ? 5.565 6.211 -14.394 1.00 95.81 86 ARG A C 1
ATOM 642 O O . ARG A 1 86 ? 4.985 7.237 -14.026 1.00 95.81 86 ARG A O 1
ATOM 649 N N . ALA A 1 87 ? 6.890 6.114 -14.447 1.00 93.19 87 ALA A N 1
ATOM 650 C CA . ALA A 1 87 ? 7.781 7.232 -14.181 1.00 93.19 87 ALA A CA 1
ATOM 651 C C . ALA A 1 87 ? 7.620 8.346 -15.227 1.00 93.19 87 ALA A C 1
ATOM 653 O O . ALA A 1 87 ? 7.537 9.510 -14.848 1.00 93.19 87 ALA A O 1
ATOM 654 N N . GLU A 1 88 ? 7.486 8.014 -16.507 1.00 95.06 88 GLU A N 1
ATOM 655 C CA . GLU A 1 88 ? 7.263 8.991 -17.578 1.00 95.06 88 GLU A CA 1
ATOM 656 C C . GLU A 1 88 ? 5.878 9.640 -17.490 1.00 95.06 88 GLU A C 1
ATOM 658 O O . GLU A 1 88 ? 5.754 10.860 -17.588 1.00 95.06 88 GLU A O 1
ATOM 663 N N . ALA A 1 89 ? 4.832 8.851 -17.233 1.00 94.56 89 ALA A N 1
ATOM 664 C CA . ALA A 1 89 ? 3.464 9.358 -17.198 1.00 94.56 89 ALA A CA 1
ATOM 665 C C . ALA A 1 89 ? 3.190 10.297 -16.008 1.00 94.56 89 ALA A C 1
ATOM 667 O O . ALA A 1 89 ? 2.391 11.227 -16.120 1.00 94.56 89 ALA A O 1
ATOM 668 N N . LYS A 1 90 ? 3.793 10.036 -14.839 1.00 92.56 90 LYS A N 1
ATOM 669 C CA . LYS A 1 90 ? 3.461 10.755 -13.588 1.00 92.56 90 LYS A CA 1
ATOM 670 C C . LYS A 1 90 ? 4.585 10.864 -12.554 1.00 92.56 90 LYS A C 1
ATOM 672 O O . LYS A 1 90 ? 4.361 11.380 -11.455 1.00 92.56 90 LYS A O 1
ATOM 677 N N . GLY A 1 91 ? 5.777 10.350 -12.845 1.00 93.69 91 GLY A N 1
ATOM 678 C CA . GLY A 1 91 ? 6.950 10.431 -11.966 1.00 93.69 91 GLY A CA 1
ATOM 679 C C . GLY A 1 91 ? 6.921 9.533 -10.725 1.00 93.69 91 GLY A C 1
ATOM 680 O O . GLY A 1 91 ? 7.808 9.644 -9.876 1.00 93.69 91 GLY A O 1
ATOM 681 N N . HIS A 1 92 ? 5.906 8.680 -10.559 1.00 94.62 92 HIS A N 1
ATOM 682 C CA . HIS A 1 92 ? 5.763 7.816 -9.385 1.00 94.62 92 HIS A CA 1
ATOM 683 C C . HIS A 1 92 ? 4.827 6.632 -9.646 1.00 94.62 92 HIS A C 1
ATOM 685 O O . HIS A 1 92 ? 4.047 6.639 -10.591 1.00 94.62 92 HIS A O 1
ATOM 691 N N . VAL A 1 93 ? 4.829 5.654 -8.743 1.00 96.25 93 VAL A N 1
ATOM 692 C CA . VAL A 1 93 ? 3.832 4.574 -8.687 1.00 96.25 93 VAL A CA 1
ATOM 693 C C . VAL A 1 93 ? 3.042 4.640 -7.387 1.00 96.25 93 VAL A C 1
ATOM 695 O O . VAL A 1 93 ? 3.545 5.099 -6.360 1.00 96.25 93 VAL A O 1
ATOM 698 N N . THR A 1 94 ? 1.788 4.197 -7.415 1.00 96.00 94 THR A N 1
ATOM 699 C CA . THR A 1 94 ? 0.937 4.157 -6.221 1.00 96.00 94 THR A CA 1
ATOM 700 C C . THR A 1 94 ? 0.917 2.781 -5.567 1.00 96.00 94 THR A C 1
ATOM 702 O O . THR A 1 94 ? 1.171 1.757 -6.204 1.00 96.00 94 THR A O 1
ATOM 705 N N . CYS A 1 95 ? 0.552 2.732 -4.282 1.00 96.44 95 CYS A N 1
ATOM 706 C CA . CYS A 1 95 ? 0.372 1.462 -3.575 1.00 96.44 95 CYS A CA 1
ATOM 707 C C . CYS A 1 95 ? -0.684 0.563 -4.249 1.00 96.44 95 CYS A C 1
ATOM 709 O O . CYS A 1 95 ? -0.523 -0.656 -4.281 1.00 96.44 95 CYS A O 1
ATOM 711 N N . ALA A 1 96 ? -1.743 1.158 -4.808 1.00 96.31 96 ALA A N 1
ATOM 712 C CA . ALA A 1 96 ? -2.782 0.429 -5.532 1.00 96.31 96 ALA A CA 1
ATOM 713 C C . ALA A 1 96 ? -2.243 -0.211 -6.819 1.00 96.31 96 ALA A C 1
ATOM 715 O O . ALA A 1 96 ? -2.477 -1.390 -7.061 1.00 96.31 96 ALA A O 1
ATOM 716 N N . GLU A 1 97 ? -1.467 0.527 -7.611 1.00 97.00 97 GLU A N 1
ATOM 717 C CA . GLU A 1 97 ? -0.906 0.001 -8.862 1.00 97.00 97 GLU A CA 1
ATOM 718 C C . GLU A 1 97 ? 0.090 -1.127 -8.628 1.00 97.00 97 GLU A C 1
ATOM 720 O O . GLU A 1 97 ? 0.053 -2.121 -9.344 1.00 97.00 97 GLU A O 1
ATOM 725 N N . ILE A 1 98 ? 0.924 -1.025 -7.589 1.00 97.00 98 ILE A N 1
ATOM 726 C CA . ILE A 1 98 ? 1.820 -2.123 -7.208 1.00 97.00 98 ILE A CA 1
ATOM 727 C C . ILE A 1 98 ? 1.013 -3.375 -6.845 1.00 97.00 98 ILE A C 1
ATOM 729 O O . ILE A 1 98 ? 1.418 -4.485 -7.173 1.00 97.00 98 ILE A O 1
ATOM 733 N N . PHE A 1 99 ? -0.134 -3.228 -6.173 1.00 96.69 99 PHE A N 1
ATOM 734 C CA . PHE A 1 99 ? -0.994 -4.367 -5.840 1.00 96.69 99 PHE A CA 1
ATOM 735 C C . PHE A 1 99 ? -1.610 -5.012 -7.080 1.00 96.69 99 PHE A C 1
ATOM 737 O O . PHE A 1 99 ? -1.705 -6.239 -7.117 1.00 96.69 99 PHE A O 1
ATOM 744 N N . VAL A 1 100 ? -2.032 -4.200 -8.051 1.00 96.94 100 VAL A N 1
ATOM 745 C CA . VAL A 1 100 ? -2.577 -4.671 -9.328 1.00 96.94 100 VAL A CA 1
ATOM 746 C C . VAL A 1 100 ? -1.497 -5.419 -10.103 1.00 96.94 100 VAL A C 1
ATOM 748 O O . VAL A 1 100 ? -1.668 -6.611 -10.341 1.00 96.94 100 VAL A O 1
ATOM 751 N N . LYS A 1 101 ? -0.342 -4.789 -10.349 1.00 96.81 101 LYS A N 1
ATOM 752 C CA . LYS A 1 101 ? 0.764 -5.402 -11.097 1.00 96.81 101 LYS A CA 1
ATOM 753 C C . LYS A 1 101 ? 1.291 -6.671 -10.421 1.00 96.81 101 LYS A C 1
ATOM 755 O O . LYS A 1 101 ? 1.498 -7.683 -11.074 1.00 96.81 101 LYS A O 1
ATOM 760 N N . ALA A 1 102 ? 1.414 -6.673 -9.088 1.00 96.06 102 ALA A N 1
ATOM 761 C CA . ALA A 1 102 ? 1.800 -7.870 -8.332 1.00 96.06 102 ALA A CA 1
ATOM 762 C C . ALA A 1 102 ? 0.836 -9.039 -8.568 1.00 96.06 102 ALA A C 1
ATOM 764 O O . ALA A 1 102 ? 1.257 -10.189 -8.657 1.00 96.06 102 ALA A O 1
ATOM 765 N N . LYS A 1 103 ? -0.467 -8.751 -8.639 1.00 96.44 103 LYS A N 1
ATOM 766 C CA . LYS A 1 103 ? -1.487 -9.770 -8.875 1.00 96.44 103 LYS A CA 1
ATOM 767 C C . LYS A 1 103 ? -1.466 -10.262 -10.323 1.00 96.44 103 LYS A C 1
ATOM 769 O O . LYS A 1 103 ? -1.608 -11.462 -10.523 1.00 96.44 103 LYS A O 1
ATOM 774 N N . GLU A 1 104 ? -1.325 -9.356 -11.286 1.00 96.38 104 GLU A N 1
ATOM 775 C CA . GLU A 1 104 ? -1.272 -9.673 -12.720 1.00 96.38 104 GLU A CA 1
ATOM 776 C C . GLU A 1 104 ? -0.075 -10.569 -13.053 1.00 96.38 104 GLU A C 1
ATOM 778 O O . GLU A 1 104 ? -0.242 -11.576 -13.735 1.00 96.38 104 GLU A O 1
ATOM 783 N N . ASP A 1 105 ? 1.089 -10.278 -12.470 1.00 94.06 105 ASP A N 1
ATOM 784 C CA . ASP A 1 105 ? 2.341 -10.978 -12.786 1.00 94.06 105 ASP A CA 1
ATOM 785 C C . ASP A 1 105 ? 2.607 -12.185 -11.877 1.00 94.06 105 ASP A C 1
ATOM 787 O O . ASP A 1 105 ? 3.618 -12.873 -12.015 1.00 94.06 105 ASP A O 1
ATOM 791 N N . GLY A 1 106 ? 1.757 -12.409 -10.869 1.00 94.50 106 GLY A N 1
ATOM 792 C CA . GLY A 1 106 ? 2.016 -13.402 -9.824 1.00 94.50 106 GLY A CA 1
ATOM 793 C C . GLY A 1 106 ? 3.262 -13.095 -8.977 1.00 94.50 106 GLY A C 1
ATOM 794 O O . GLY A 1 106 ? 3.852 -14.001 -8.387 1.00 94.50 106 GLY A O 1
ATOM 795 N N . LEU A 1 107 ? 3.674 -11.827 -8.901 1.00 94.25 107 LEU A N 1
ATOM 796 C CA . LEU A 1 107 ? 4.852 -11.375 -8.163 1.00 94.25 107 LEU A CA 1
ATOM 797 C C . LEU A 1 107 ? 4.506 -10.944 -6.736 1.00 94.25 107 LEU A C 1
ATOM 799 O O . LEU A 1 107 ? 3.391 -10.530 -6.411 1.00 94.25 107 LEU A O 1
ATOM 803 N N . SER A 1 108 ? 5.502 -10.975 -5.849 1.00 93.62 108 SER A N 1
ATOM 804 C CA . SER A 1 108 ? 5.312 -10.418 -4.511 1.00 93.62 108 SER A CA 1
ATOM 805 C C . SER A 1 108 ? 5.291 -8.885 -4.549 1.00 93.62 108 SER A C 1
ATOM 807 O O . SER A 1 108 ? 6.089 -8.233 -5.224 1.00 93.62 108 SER A O 1
ATOM 809 N N . ARG A 1 109 ? 4.409 -8.285 -3.747 1.00 95.06 109 ARG A N 1
ATOM 810 C CA . ARG A 1 109 ? 4.303 -6.821 -3.614 1.00 95.06 109 ARG A CA 1
ATOM 811 C C . ARG A 1 109 ? 5.592 -6.182 -3.087 1.00 95.06 109 ARG A C 1
ATOM 813 O O . ARG A 1 109 ? 5.934 -5.073 -3.485 1.00 95.06 109 ARG A O 1
ATOM 820 N N . ALA A 1 110 ? 6.303 -6.884 -2.203 1.00 92.44 110 ALA A N 1
ATOM 821 C CA . ALA A 1 110 ? 7.589 -6.442 -1.669 1.00 92.44 110 ALA A CA 1
ATOM 822 C C . ALA A 1 110 ? 8.694 -6.453 -2.739 1.00 92.44 110 ALA A C 1
ATOM 824 O O . ALA A 1 110 ? 9.527 -5.552 -2.743 1.00 92.44 110 ALA A O 1
ATOM 825 N N . LEU A 1 111 ? 8.672 -7.416 -3.671 1.00 93.88 111 LEU A N 1
ATOM 826 C CA . LEU A 1 111 ? 9.602 -7.454 -4.805 1.00 93.88 111 LEU A CA 1
ATOM 827 C C . LEU A 1 111 ? 9.396 -6.252 -5.727 1.00 93.88 111 LEU A C 1
ATOM 829 O O . LEU A 1 111 ? 10.366 -5.578 -6.057 1.00 93.88 111 LEU A O 1
ATOM 833 N N . LEU A 1 112 ? 8.148 -5.929 -6.084 1.00 95.94 112 LEU A N 1
ATOM 834 C CA . LEU A 1 112 ? 7.864 -4.735 -6.888 1.00 95.94 112 LEU A CA 1
ATOM 835 C C . LEU A 1 112 ? 8.252 -3.446 -6.155 1.00 95.94 112 LEU A C 1
ATOM 837 O O . LEU A 1 112 ? 8.807 -2.537 -6.767 1.00 95.94 112 LEU A O 1
ATOM 841 N N . ALA A 1 113 ? 8.036 -3.373 -4.839 1.00 95.69 113 ALA A N 1
ATOM 842 C CA . ALA A 1 113 ? 8.499 -2.239 -4.044 1.00 95.69 113 ALA A CA 1
ATOM 843 C C . ALA A 1 113 ? 10.038 -2.125 -4.028 1.00 95.69 113 ALA A C 1
ATOM 845 O O . ALA A 1 113 ? 10.573 -1.025 -4.141 1.00 95.69 113 ALA A O 1
ATOM 846 N N . GLY A 1 114 ? 10.759 -3.248 -3.961 1.00 95.69 114 GLY A N 1
ATOM 847 C CA . GLY A 1 114 ? 12.217 -3.286 -4.113 1.00 95.69 114 GLY A CA 1
ATOM 848 C C . GLY A 1 114 ? 12.688 -2.881 -5.506 1.00 95.69 114 GLY A C 1
ATOM 849 O O . GLY A 1 114 ? 13.691 -2.181 -5.633 1.00 95.69 114 GLY A O 1
ATOM 850 N N . ALA A 1 115 ? 11.942 -3.252 -6.548 1.00 96.19 115 ALA A N 1
ATOM 851 C CA . ALA A 1 115 ? 12.209 -2.822 -7.915 1.00 96.19 115 ALA A CA 1
ATOM 852 C C . ALA A 1 115 ? 12.044 -1.300 -8.085 1.00 96.19 115 ALA A C 1
ATOM 854 O O . ALA A 1 115 ? 12.850 -0.669 -8.769 1.00 96.19 115 ALA A O 1
ATOM 855 N N . CYS A 1 116 ? 11.067 -0.694 -7.404 1.00 95.88 116 CYS A N 1
ATOM 856 C CA . CYS A 1 116 ? 10.915 0.763 -7.346 1.00 95.88 116 CYS A CA 1
ATOM 857 C C . CYS A 1 116 ? 12.154 1.429 -6.723 1.00 95.88 116 CYS A C 1
ATOM 859 O O . CYS A 1 116 ? 12.723 2.343 -7.311 1.00 95.88 116 CYS A O 1
ATOM 861 N N . GLU A 1 117 ? 12.631 0.929 -5.574 1.00 94.38 117 GLU A N 1
ATOM 862 C CA . GLU A 1 117 ? 13.837 1.467 -4.919 1.00 94.38 117 GLU A CA 1
ATOM 863 C C . GLU A 1 117 ? 15.084 1.317 -5.808 1.00 94.38 117 GLU A C 1
ATOM 865 O O . GLU A 1 117 ? 15.887 2.241 -5.898 1.00 94.38 117 GLU A O 1
ATOM 870 N N . LYS A 1 118 ? 15.226 0.187 -6.514 1.00 94.56 118 LYS A N 1
ATOM 871 C CA . LYS A 1 118 ? 16.344 -0.059 -7.440 1.00 94.56 118 LYS A CA 1
ATOM 872 C C . LYS A 1 118 ? 16.373 0.895 -8.632 1.00 94.56 118 LYS A C 1
ATOM 874 O O . LYS A 1 118 ? 17.442 1.327 -9.047 1.00 94.56 118 LYS A O 1
ATOM 879 N N . THR A 1 119 ? 15.209 1.169 -9.209 1.00 93.38 119 THR A N 1
ATOM 880 C CA . THR A 1 119 ? 15.064 2.020 -10.403 1.00 93.38 119 THR A CA 1
ATOM 881 C C . THR A 1 119 ? 14.959 3.505 -10.054 1.00 93.38 119 THR A C 1
ATOM 883 O O . THR A 1 119 ? 14.973 4.349 -10.943 1.00 93.38 119 THR A O 1
ATOM 886 N N . GLY A 1 120 ? 14.850 3.844 -8.765 1.00 93.12 120 GLY A N 1
ATOM 887 C CA . GLY A 1 120 ? 14.656 5.215 -8.291 1.00 93.12 120 GLY A CA 1
ATOM 888 C C . GLY A 1 120 ? 13.224 5.738 -8.454 1.00 93.12 120 GLY A C 1
ATOM 889 O O . GLY A 1 120 ? 12.953 6.895 -8.117 1.00 93.12 120 GLY A O 1
ATOM 890 N N . VAL A 1 121 ? 12.290 4.910 -8.931 1.00 95.44 121 VAL A N 1
ATOM 891 C CA . VAL A 1 121 ? 10.879 5.281 -9.067 1.00 95.44 121 VAL A CA 1
ATOM 892 C C . VAL A 1 121 ? 10.244 5.371 -7.683 1.00 95.44 121 VAL A C 1
ATOM 894 O O . VAL A 1 121 ? 10.244 4.422 -6.901 1.00 95.44 121 VAL A O 1
ATOM 897 N N . LYS A 1 122 ? 9.676 6.533 -7.353 1.00 94.44 122 LYS A N 1
ATOM 898 C CA . LYS A 1 122 ? 9.101 6.769 -6.023 1.00 94.44 122 LYS A CA 1
ATOM 899 C C . LYS A 1 122 ? 7.742 6.096 -5.880 1.00 94.44 122 LYS A C 1
ATOM 901 O O . LYS A 1 122 ? 6.900 6.184 -6.771 1.00 94.44 122 LYS A O 1
ATOM 906 N N . ILE A 1 123 ? 7.489 5.531 -4.703 1.00 94.88 123 ILE A N 1
ATOM 907 C CA . ILE A 1 123 ? 6.161 5.055 -4.309 1.00 94.88 123 ILE A CA 1
ATOM 908 C C . ILE A 1 123 ? 5.440 6.179 -3.557 1.00 94.88 123 ILE A C 1
ATOM 910 O O . ILE A 1 123 ? 5.952 6.707 -2.569 1.00 94.88 123 ILE A O 1
ATOM 914 N N . ARG A 1 124 ? 4.248 6.561 -4.021 1.00 93.44 124 ARG A N 1
ATOM 915 C CA . ARG A 1 124 ? 3.384 7.591 -3.414 1.00 93.44 124 ARG A CA 1
ATOM 916 C C . ARG A 1 124 ? 1.973 7.046 -3.187 1.00 93.44 124 ARG A C 1
ATOM 918 O O . ARG A 1 124 ? 1.683 5.916 -3.558 1.00 93.44 124 ARG A O 1
ATOM 925 N N . ALA A 1 125 ? 1.115 7.829 -2.529 1.00 91.75 125 ALA A N 1
ATOM 926 C CA . ALA A 1 125 ? -0.300 7.517 -2.291 1.00 91.75 125 ALA A CA 1
ATOM 927 C C . ALA A 1 125 ? -0.552 6.093 -1.737 1.00 91.75 125 ALA A C 1
ATOM 929 O O . ALA A 1 125 ? -0.855 5.139 -2.462 1.00 91.75 125 ALA A O 1
ATOM 930 N N . CYS A 1 126 ? -0.424 5.938 -0.416 1.00 94.69 126 CYS A N 1
ATOM 931 C CA . CYS A 1 126 ? -0.839 4.709 0.258 1.00 94.69 126 CYS A CA 1
ATOM 932 C C . CYS A 1 126 ? -2.361 4.560 0.158 1.00 94.69 126 CYS A C 1
ATOM 934 O O . CYS A 1 126 ? -3.084 5.519 0.408 1.00 94.69 126 CYS A O 1
ATOM 936 N N . GLN A 1 127 ? -2.847 3.346 -0.114 1.00 95.25 127 GLN A N 1
ATOM 937 C CA . GLN A 1 127 ? -4.285 3.055 -0.165 1.00 95.25 127 GLN A CA 1
ATOM 938 C C . GLN A 1 127 ? -5.012 3.389 1.150 1.00 95.25 127 GLN A C 1
ATOM 940 O O . GLN A 1 127 ? -6.183 3.732 1.120 1.00 95.25 127 GLN A O 1
ATOM 945 N N . LEU A 1 128 ? -4.316 3.310 2.290 1.00 94.44 128 LEU A N 1
ATOM 946 C CA . LEU A 1 128 ? -4.842 3.638 3.6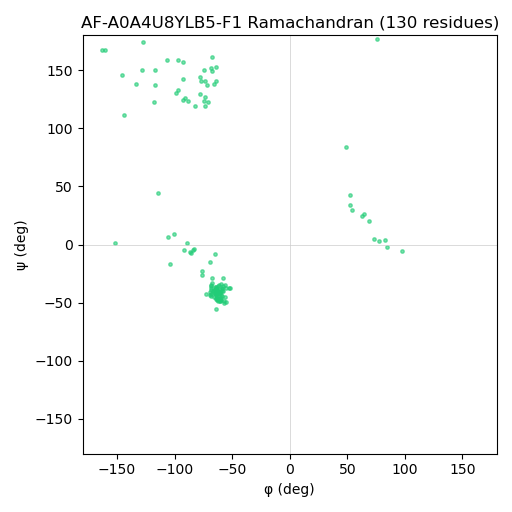22 1.00 94.44 128 LEU A CA 1
ATOM 947 C C . LEU A 1 128 ? -4.422 5.040 4.111 1.00 94.44 128 LEU A C 1
ATOM 949 O O . LEU A 1 128 ? -4.557 5.323 5.292 1.00 94.44 128 LEU A O 1
ATOM 953 N N . GLY A 1 129 ? -3.816 5.881 3.264 1.00 90.62 129 GLY A N 1
ATOM 954 C CA . GLY A 1 129 ? -3.422 7.249 3.642 1.00 90.62 129 GLY A CA 1
ATOM 955 C C . GLY A 1 129 ? -2.071 7.40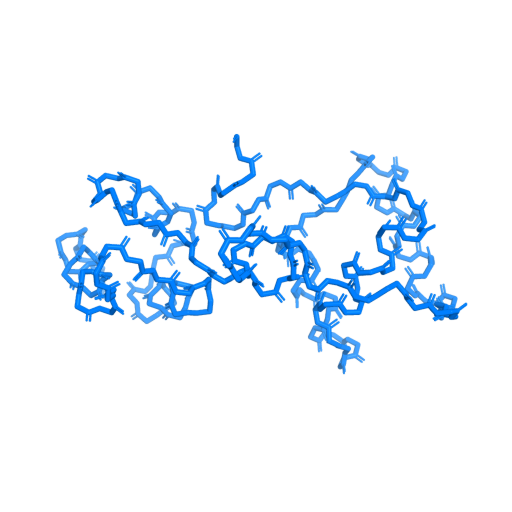7 4.359 1.00 90.62 129 GLY A C 1
ATOM 956 O O . GLY A 1 129 ? -1.625 8.523 4.570 1.00 90.62 129 GLY A O 1
ATOM 957 N N . ALA A 1 130 ? -1.336 6.327 4.641 1.00 87.44 130 ALA A N 1
ATOM 958 C CA . ALA A 1 130 ? -0.080 6.384 5.415 1.00 87.44 130 ALA A CA 1
ATOM 959 C C . ALA A 1 130 ? 1.114 7.144 4.782 1.00 87.44 130 ALA A C 1
ATOM 961 O O . ALA A 1 130 ? 2.153 7.256 5.426 1.00 87.44 130 ALA A O 1
ATOM 962 N N . PHE A 1 131 ? 1.026 7.578 3.517 1.00 78.88 131 PHE A N 1
ATOM 963 C CA . PHE A 1 131 ? 2.101 8.323 2.823 1.00 78.88 131 PHE A CA 1
ATOM 964 C C . PHE A 1 131 ? 1.789 9.819 2.670 1.00 78.88 131 PHE A C 1
ATOM 966 O O . PHE A 1 131 ? 2.503 10.492 1.924 1.00 78.88 131 PHE A O 1
ATOM 973 N N . GLY A 1 132 ? 0.690 10.279 3.279 1.00 56.72 132 GLY A N 1
ATOM 974 C CA . GLY A 1 132 ? 0.283 11.684 3.309 1.00 56.72 132 GLY A CA 1
ATOM 975 C C . GLY A 1 132 ? 1.201 12.539 4.164 1.00 56.72 132 GLY A C 1
ATOM 976 O O . GLY A 1 132 ? 1.734 12.009 5.166 1.00 56.72 132 GLY A O 1
#

pLDDT: mean 91.63, std 8.12, range [45.47, 97.0]

Radius of gyration: 15.7 Å; Cα contacts (8 Å, |Δi|>4): 197; chains: 1; bounding box: 46×25×40 Å

Organism: NCBI:txid231438

Secondary structure (DSSP, 8-state):
-PPPHHHHHHHHHHH-BTTEEEHHHHHHHHHHTT--HHHHHHHHHHTTPEEEE-TTSSS-BTTTTB--PPPPS---HHHHHHHHHHHHHHSEEEHHHHHHHHHHTT--HHHHHHHHHHHTPEEE--TTSTT-

Nearest PDB structures (foldseek):
  1p7i-assembly4_D  TM=7.120E-01  e=4.536E+00  Drosophila melanogaster
  2jwt-assembly1_A  TM=7.101E-01  e=5.391E+00  Drosophila melanogaster
  1e3o-assembly1_C-2  TM=3.258E-01  e=1.279E+00  Homo sapiens
  1puf-assembly1_A  TM=5.494E-01  e=7.614E+00  Mus musculus
  5wc9-assembly2_F  TM=3.303E-01  e=3.032E+00  Homo sapiens